Protein AF-A0A2P4Y2M2-F1 (afdb_monomer_lite)

Organism: NCBI:txid4796

Structure (mmCIF, N/CA/C/O backbone):
data_AF-A0A2P4Y2M2-F1
#
_entry.id   AF-A0A2P4Y2M2-F1
#
loop_
_atom_site.group_PDB
_atom_site.id
_atom_site.type_symbol
_atom_site.label_atom_id
_atom_site.label_alt_id
_atom_site.label_comp_id
_atom_site.label_asym_id
_atom_site.label_entity_id
_atom_site.label_seq_id
_atom_site.pdbx_PDB_ins_code
_atom_site.Cartn_x
_atom_site.Cartn_y
_atom_site.Cartn_z
_atom_site.occupancy
_atom_site.B_iso_or_equiv
_atom_site.auth_seq_id
_atom_site.auth_comp_id
_atom_site.auth_asym_id
_atom_site.auth_a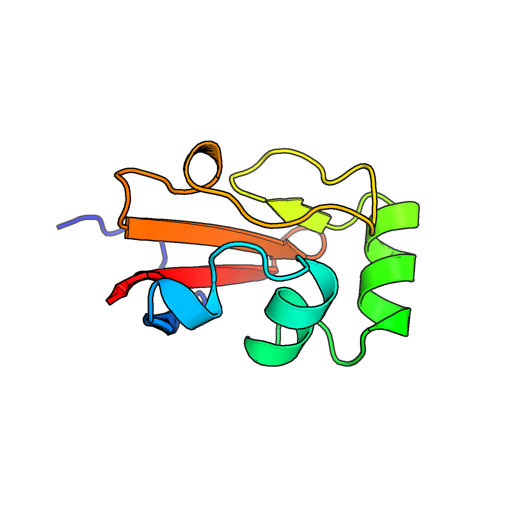tom_id
_atom_site.pdbx_PDB_model_num
ATOM 1 N N . MET A 1 1 ? 4.484 -25.620 1.274 1.00 38.97 1 MET A N 1
ATOM 2 C CA . MET A 1 1 ? 5.242 -25.005 2.388 1.00 38.97 1 MET A CA 1
ATOM 3 C C . MET A 1 1 ? 6.139 -23.912 1.807 1.00 38.97 1 MET A C 1
ATOM 5 O O . MET A 1 1 ? 7.280 -24.184 1.460 1.00 38.97 1 MET A O 1
ATOM 9 N N . LEU A 1 2 ? 5.603 -22.706 1.583 1.00 41.78 2 LEU A N 1
ATOM 10 C CA . LEU A 1 2 ? 6.336 -21.622 0.919 1.00 41.78 2 LEU A CA 1
ATOM 11 C C . LEU A 1 2 ? 7.196 -20.878 1.956 1.00 41.78 2 LEU A C 1
ATOM 13 O O . LEU A 1 2 ? 6.735 -19.962 2.628 1.00 41.78 2 LEU A O 1
ATOM 17 N N . ARG A 1 3 ? 8.442 -21.325 2.135 1.00 41.00 3 ARG A N 1
ATOM 18 C CA . ARG A 1 3 ? 9.451 -20.670 2.983 1.00 41.00 3 ARG A CA 1
ATOM 19 C C . ARG A 1 3 ? 10.182 -19.610 2.154 1.00 41.00 3 ARG A C 1
ATOM 21 O O . ARG A 1 3 ? 11.282 -19.857 1.684 1.00 41.00 3 ARG A O 1
ATOM 28 N N . MET A 1 4 ? 9.551 -18.460 1.930 1.00 44.97 4 MET A N 1
ATOM 29 C CA . MET A 1 4 ? 10.166 -17.295 1.265 1.00 44.97 4 MET A CA 1
ATOM 30 C C . MET A 1 4 ? 9.785 -15.989 1.993 1.00 44.97 4 MET A C 1
ATOM 32 O O . MET A 1 4 ? 9.407 -15.011 1.366 1.00 44.97 4 MET A O 1
ATOM 36 N N . ALA A 1 5 ? 9.832 -15.969 3.328 1.00 46.28 5 ALA A N 1
ATOM 37 C CA . ALA A 1 5 ? 9.777 -14.745 4.139 1.00 46.28 5 ALA A CA 1
ATOM 38 C C . ALA A 1 5 ? 10.189 -15.090 5.576 1.00 46.28 5 ALA A C 1
ATOM 40 O O . ALA A 1 5 ? 9.381 -15.596 6.343 1.00 46.28 5 ALA A O 1
ATOM 41 N N . GLY A 1 6 ? 11.461 -14.899 5.925 1.00 54.22 6 GLY A N 1
ATOM 42 C CA . GLY A 1 6 ? 11.968 -15.281 7.248 1.00 54.22 6 GLY A CA 1
ATOM 43 C C . GLY A 1 6 ? 11.421 -14.447 8.411 1.00 54.22 6 GLY A C 1
ATOM 44 O O . GLY A 1 6 ? 11.262 -15.012 9.477 1.00 54.22 6 GLY A O 1
ATOM 45 N N . ASP A 1 7 ? 11.088 -13.163 8.205 1.00 70.31 7 ASP A N 1
ATOM 46 C CA . ASP A 1 7 ? 10.730 -12.226 9.297 1.00 70.31 7 ASP A CA 1
ATOM 47 C C . ASP A 1 7 ? 9.787 -11.076 8.863 1.00 70.31 7 ASP A C 1
ATOM 49 O O . ASP A 1 7 ? 9.664 -10.062 9.551 1.00 70.31 7 ASP A O 1
ATOM 53 N N . ALA A 1 8 ? 9.146 -11.158 7.690 1.00 81.75 8 ALA A N 1
ATOM 54 C CA . ALA A 1 8 ? 8.254 -10.081 7.245 1.00 81.75 8 ALA A CA 1
ATOM 55 C C . ALA A 1 8 ? 6.988 -10.048 8.124 1.00 81.75 8 ALA A C 1
ATOM 57 O O . ALA A 1 8 ? 6.318 -11.082 8.220 1.00 81.75 8 ALA A O 1
ATOM 58 N N . PRO A 1 9 ? 6.619 -8.901 8.730 1.00 91.75 9 PRO A N 1
ATOM 59 C CA . PRO A 1 9 ? 5.384 -8.795 9.495 1.00 91.75 9 PRO A CA 1
ATOM 60 C C . PRO A 1 9 ? 4.185 -9.222 8.646 1.00 91.75 9 PRO A C 1
ATOM 62 O O . PRO A 1 9 ? 3.993 -8.725 7.532 1.00 91.75 9 PRO A O 1
ATOM 65 N N . MET A 1 10 ? 3.388 -10.147 9.179 1.00 94.50 10 MET A N 1
ATOM 66 C CA . MET A 1 10 ? 2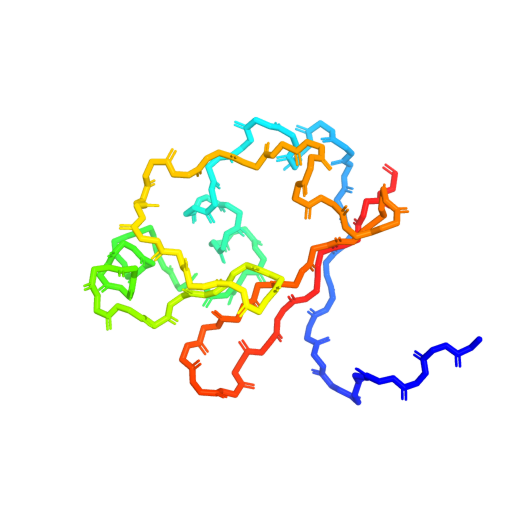.169 -10.638 8.546 1.00 94.50 10 MET A CA 1
ATOM 67 C C . MET A 1 10 ? 0.951 -10.124 9.307 1.00 94.50 10 MET A C 1
ATOM 69 O O . MET A 1 10 ? 0.870 -10.260 10.525 1.00 94.50 10 MET A O 1
ATOM 73 N N . THR A 1 11 ? -0.004 -9.555 8.579 1.00 95.62 11 THR A N 1
ATOM 74 C CA . THR A 1 11 ? -1.313 -9.158 9.106 1.00 95.62 11 THR A CA 1
ATOM 75 C C . THR A 1 11 ? -2.398 -9.939 8.380 1.00 95.62 11 THR A C 1
ATOM 77 O O . THR A 1 11 ? -2.407 -9.987 7.152 1.00 95.62 11 THR A O 1
ATOM 80 N N . VAL A 1 12 ? -3.324 -10.537 9.125 1.00 96.12 12 VAL A N 1
ATOM 81 C CA . VAL A 1 12 ? -4.495 -11.219 8.560 1.00 96.12 12 VAL A CA 1
ATOM 82 C C . VAL A 1 12 ? -5.684 -10.263 8.615 1.00 96.12 12 VAL A C 1
ATOM 84 O O . VAL A 1 12 ? -5.969 -9.707 9.674 1.00 96.12 12 VAL A O 1
ATOM 87 N N . LEU A 1 13 ? -6.355 -10.042 7.486 1.00 95.56 13 LEU A N 1
ATOM 88 C CA . LEU A 1 13 ? -7.504 -9.142 7.363 1.00 95.56 13 LEU A CA 1
ATOM 89 C C . LEU A 1 13 ? -8.623 -9.813 6.562 1.00 95.56 13 LEU A C 1
ATOM 91 O O . LEU A 1 13 ? -8.363 -10.630 5.680 1.00 95.56 13 LEU A O 1
ATOM 95 N N . SER A 1 14 ? -9.874 -9.447 6.847 1.00 95.50 14 SER A N 1
ATOM 96 C CA . SER A 1 14 ? -11.012 -9.919 6.054 1.00 95.50 14 SER A CA 1
ATOM 97 C C . SER A 1 14 ? -10.944 -9.380 4.624 1.00 95.50 14 SER A C 1
ATOM 99 O O . SER A 1 14 ? -10.392 -8.304 4.372 1.00 95.50 14 SER A O 1
ATOM 101 N N . ARG A 1 15 ? -11.579 -10.068 3.672 1.00 93.56 15 ARG A N 1
ATOM 102 C CA . ARG A 1 15 ? -11.684 -9.558 2.295 1.00 93.56 15 ARG A CA 1
ATOM 103 C C . ARG A 1 15 ? -12.283 -8.145 2.233 1.00 93.56 15 ARG A C 1
ATOM 105 O O . ARG A 1 15 ? -11.815 -7.321 1.455 1.00 93.56 15 ARG A O 1
ATOM 112 N N . THR A 1 16 ? -13.271 -7.837 3.071 1.00 92.81 16 THR A N 1
ATOM 113 C CA . THR A 1 16 ? -13.907 -6.508 3.160 1.00 92.81 16 THR A CA 1
ATOM 114 C C . THR A 1 16 ? -12.994 -5.425 3.732 1.00 92.81 16 THR A C 1
ATOM 116 O O . THR A 1 16 ? -13.135 -4.259 3.382 1.00 92.81 16 THR A O 1
ATOM 119 N N . ASP A 1 17 ? -12.027 -5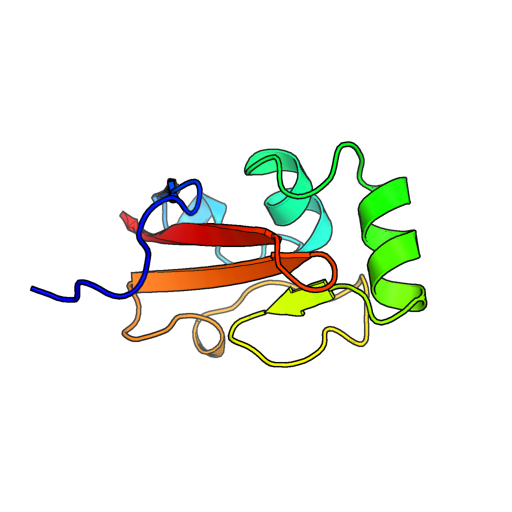.801 4.570 1.00 92.69 17 ASP A N 1
ATOM 120 C CA . ASP A 1 17 ? -11.012 -4.896 5.124 1.00 92.69 17 ASP A CA 1
ATOM 121 C C . ASP A 1 17 ? -9.884 -4.563 4.142 1.00 92.69 17 ASP A C 1
ATOM 123 O O . ASP A 1 17 ? -9.011 -3.754 4.466 1.00 92.69 17 ASP A O 1
ATOM 127 N N . ILE A 1 18 ? -9.860 -5.228 2.988 1.00 93.88 18 ILE A N 1
ATOM 128 C CA . ILE A 1 18 ? -8.810 -5.111 1.976 1.00 93.88 18 ILE A CA 1
ATOM 129 C C . ILE A 1 18 ? -9.397 -4.533 0.689 1.00 93.88 18 ILE A C 1
ATOM 131 O O . ILE A 1 18 ? -8.853 -3.584 0.130 1.00 93.88 18 ILE A O 1
ATOM 135 N N . MET A 1 19 ? -10.500 -5.103 0.207 1.00 94.94 19 MET A N 1
ATOM 136 C CA . MET A 1 19 ? -11.107 -4.723 -1.063 1.00 94.94 19 MET A CA 1
ATOM 137 C C . MET A 1 19 ? -11.635 -3.293 -1.024 1.00 94.94 19 MET A C 1
ATOM 139 O O . MET A 1 19 ? -12.256 -2.861 -0.054 1.00 94.94 19 MET A O 1
ATOM 143 N N . ASP A 1 20 ? -11.364 -2.568 -2.106 1.00 94.81 20 ASP A N 1
ATOM 144 C CA . ASP A 1 20 ? -11.671 -1.153 -2.283 1.00 94.81 20 ASP A CA 1
ATOM 145 C C . ASP A 1 20 ? -11.031 -0.234 -1.222 1.00 94.81 20 ASP A C 1
ATOM 147 O O . ASP A 1 20 ? -11.296 0.964 -1.186 1.00 94.81 20 ASP A O 1
ATOM 151 N N . GLN A 1 21 ? -10.139 -0.729 -0.362 1.00 96.25 21 GLN A N 1
ATOM 152 C CA . GLN A 1 21 ? -9.417 0.136 0.567 1.00 96.25 21 GLN A CA 1
ATOM 153 C C . GLN A 1 21 ? -8.281 0.861 -0.148 1.00 96.25 21 GLN A C 1
ATOM 155 O O . GLN A 1 21 ? -7.625 0.320 -1.041 1.00 96.25 21 GLN A O 1
ATOM 160 N N . SER A 1 22 ? -8.019 2.102 0.264 1.00 97.62 22 SER A N 1
ATOM 161 C CA . SER A 1 22 ? -6.829 2.818 -0.189 1.00 97.62 22 SER A CA 1
ATOM 162 C C . SER A 1 22 ? -5.577 2.077 0.273 1.00 97.62 22 SER A C 1
ATOM 164 O O . SER A 1 22 ? -5.467 1.709 1.446 1.00 97.62 22 SER A O 1
ATOM 166 N N . LEU A 1 23 ? -4.588 1.931 -0.612 1.00 98.00 23 LEU A N 1
ATOM 167 C CA . LEU A 1 23 ? -3.298 1.364 -0.224 1.00 98.00 23 LEU A CA 1
ATOM 168 C C . LEU A 1 23 ? -2.611 2.193 0.871 1.00 98.00 23 LEU A C 1
ATOM 170 O O . LEU A 1 23 ? -1.922 1.632 1.717 1.00 98.00 23 LEU A O 1
ATOM 174 N N . VAL A 1 24 ? -2.824 3.512 0.892 1.00 98.19 24 VAL A N 1
ATOM 175 C CA . VAL A 1 24 ? -2.295 4.398 1.940 1.00 98.19 24 VAL A CA 1
ATOM 176 C C . VAL A 1 24 ? -2.855 4.019 3.308 1.00 98.19 24 VAL A C 1
ATOM 178 O O . VAL A 1 24 ? -2.112 3.957 4.287 1.00 98.19 24 VAL A O 1
ATOM 181 N N . ASP A 1 25 ? -4.154 3.744 3.372 1.00 97.62 25 ASP A N 1
ATOM 182 C CA . ASP A 1 25 ? -4.823 3.371 4.616 1.00 97.62 25 ASP A CA 1
ATOM 183 C C . ASP A 1 25 ? -4.409 1.970 5.056 1.00 97.62 25 ASP A C 1
ATOM 185 O O . ASP A 1 25 ? -4.086 1.764 6.228 1.00 97.62 25 ASP A O 1
ATOM 189 N N . LEU A 1 26 ? -4.317 1.034 4.107 1.00 97.12 26 LEU A N 1
ATOM 190 C CA . LEU A 1 26 ? -3.827 -0.313 4.368 1.00 97.12 26 LEU A CA 1
ATOM 191 C C . LEU A 1 26 ? -2.382 -0.298 4.886 1.00 97.12 26 LEU A C 1
ATOM 193 O O . LEU A 1 26 ? -2.088 -0.954 5.879 1.00 97.12 26 LEU A O 1
ATOM 197 N N . ALA A 1 27 ? -1.494 0.495 4.278 1.00 97.12 27 ALA A N 1
ATOM 198 C CA . ALA A 1 27 ? -0.098 0.614 4.693 1.00 97.12 27 ALA A CA 1
ATOM 199 C C . ALA A 1 27 ? 0.045 1.130 6.133 1.00 97.12 27 ALA A C 1
ATOM 201 O O . ALA A 1 27 ? 0.919 0.670 6.864 1.00 97.12 27 ALA A O 1
ATOM 202 N N . VAL A 1 28 ? -0.814 2.053 6.568 1.00 97.50 28 VAL A N 1
ATOM 203 C CA . VAL A 1 28 ? -0.834 2.504 7.968 1.00 97.50 28 VAL A CA 1
ATOM 204 C C . VAL A 1 28 ? -1.415 1.424 8.882 1.00 97.50 28 VAL A C 1
ATOM 206 O O . VAL A 1 28 ? -0.832 1.136 9.924 1.00 97.50 28 VAL A O 1
ATOM 209 N N . LYS A 1 29 ? -2.522 0.783 8.479 1.00 96.12 29 LYS A N 1
ATOM 210 C CA . LYS A 1 29 ? -3.199 -0.278 9.249 1.00 96.12 29 LYS A CA 1
ATOM 211 C C . LYS A 1 29 ? -2.266 -1.446 9.580 1.00 96.12 29 LYS A C 1
ATOM 213 O O . LYS A 1 29 ? -2.324 -1.964 10.688 1.00 96.12 29 LYS A O 1
ATOM 218 N N . ILE A 1 30 ? -1.394 -1.830 8.645 1.00 95.31 30 ILE A N 1
ATOM 219 C CA . ILE A 1 30 ? -0.438 -2.942 8.811 1.00 95.31 30 ILE A CA 1
ATOM 220 C C . ILE A 1 30 ? 0.919 -2.504 9.391 1.00 95.31 30 ILE A C 1
ATOM 222 O O . ILE A 1 30 ? 1.846 -3.307 9.469 1.00 95.31 30 ILE A O 1
ATOM 226 N N . GLY A 1 31 ? 1.073 -1.225 9.753 1.00 95.31 31 GLY A N 1
ATOM 227 C CA . GLY A 1 31 ? 2.315 -0.683 10.311 1.00 95.31 31 GLY A CA 1
ATOM 228 C C . GLY A 1 31 ? 3.453 -0.490 9.301 1.00 95.31 31 GLY A C 1
ATOM 229 O O . GLY A 1 31 ? 4.591 -0.255 9.703 1.00 95.31 31 GLY A O 1
ATOM 230 N N . ALA A 1 32 ? 3.169 -0.549 7.997 1.00 95.75 32 ALA A N 1
ATOM 231 C CA . ALA A 1 32 ? 4.155 -0.306 6.944 1.00 95.75 32 ALA A CA 1
ATOM 232 C C . ALA A 1 32 ? 4.569 1.172 6.840 1.00 95.75 32 ALA A C 1
ATOM 234 O O . ALA A 1 32 ? 5.699 1.478 6.456 1.00 95.75 32 ALA A O 1
ATOM 235 N N . ALA A 1 33 ? 3.675 2.092 7.208 1.00 96.62 33 ALA A N 1
ATOM 236 C CA . ALA A 1 33 ? 3.955 3.519 7.346 1.00 96.62 33 ALA A CA 1
ATOM 237 C C . ALA A 1 33 ? 3.406 4.043 8.679 1.00 96.62 33 ALA A C 1
ATOM 239 O O . ALA A 1 33 ? 2.328 3.640 9.109 1.00 96.62 33 ALA A O 1
ATOM 240 N N . LYS A 1 34 ? 4.104 4.989 9.318 1.00 95.81 34 LYS A N 1
ATOM 241 C CA . LYS A 1 34 ? 3.679 5.585 10.597 1.00 95.81 34 LYS A CA 1
ATOM 242 C C . LYS A 1 34 ? 2.492 6.533 10.431 1.00 95.81 34 LYS A C 1
ATOM 244 O O . LYS A 1 34 ? 1.799 6.827 11.398 1.00 95.81 34 LYS A O 1
ATOM 249 N N . SER A 1 35 ? 2.273 7.060 9.225 1.00 98.19 35 SER A N 1
ATOM 250 C CA . SER A 1 35 ? 1.141 7.941 8.920 1.00 98.19 35 SER A CA 1
ATOM 251 C C . SER A 1 35 ? 0.758 7.925 7.439 1.00 98.19 35 SER A C 1
ATOM 253 O O . SER A 1 35 ? 1.558 7.570 6.569 1.00 98.19 35 SER A O 1
ATOM 255 N N . LYS A 1 36 ? -0.457 8.403 7.134 1.00 98.25 36 LYS A N 1
ATOM 256 C CA . LYS A 1 36 ? -0.930 8.566 5.749 1.00 98.25 36 LYS A CA 1
ATOM 257 C C . LYS A 1 36 ? -0.048 9.544 4.963 1.00 98.25 36 LYS A C 1
ATOM 259 O O . LYS A 1 36 ? 0.273 9.292 3.805 1.00 98.25 36 LYS A O 1
ATOM 264 N N . ALA A 1 37 ? 0.371 10.645 5.593 1.00 98.38 37 ALA A N 1
ATOM 265 C CA . ALA A 1 37 ? 1.234 11.651 4.972 1.00 98.38 37 ALA A CA 1
ATOM 266 C C . ALA A 1 37 ? 2.617 11.081 4.619 1.00 98.38 37 ALA A C 1
ATOM 268 O O . ALA A 1 37 ? 3.128 11.327 3.525 1.00 98.38 37 ALA A O 1
ATOM 269 N N . GLU A 1 38 ? 3.195 10.267 5.508 1.00 97.50 38 GLU A N 1
ATOM 270 C CA . GLU A 1 38 ? 4.448 9.561 5.239 1.00 97.50 38 GLU A CA 1
ATOM 271 C C . GLU A 1 38 ? 4.307 8.604 4.051 1.00 97.50 38 GLU A C 1
ATOM 273 O O . GLU A 1 38 ? 5.126 8.657 3.134 1.00 97.50 38 GLU A O 1
ATOM 278 N N . CYS A 1 39 ? 3.254 7.780 4.030 1.00 97.88 39 CYS A N 1
ATOM 279 C CA . CYS A 1 39 ? 3.006 6.845 2.936 1.00 97.88 39 CYS A CA 1
ATOM 280 C C . CYS A 1 39 ? 2.889 7.571 1.585 1.00 97.88 39 CYS A C 1
ATOM 282 O O . CYS A 1 39 ? 3.582 7.220 0.633 1.00 97.88 39 CYS A O 1
ATOM 284 N N . ARG A 1 40 ? 2.109 8.657 1.510 1.00 98.19 40 ARG A N 1
ATOM 285 C CA . ARG A 1 40 ? 1.974 9.470 0.286 1.00 98.19 40 ARG A CA 1
ATOM 286 C C . ARG A 1 40 ? 3.302 10.069 -0.174 1.00 98.19 40 ARG A C 1
ATOM 288 O O . ARG A 1 40 ? 3.594 10.075 -1.368 1.00 98.19 40 ARG A O 1
ATOM 295 N N . ARG A 1 41 ? 4.129 10.558 0.757 1.00 97.94 41 ARG A N 1
ATOM 296 C CA . ARG A 1 41 ? 5.476 11.060 0.440 1.00 97.94 41 ARG A CA 1
ATOM 297 C C . ARG A 1 41 ? 6.357 9.948 -0.129 1.00 97.94 41 ARG A C 1
ATOM 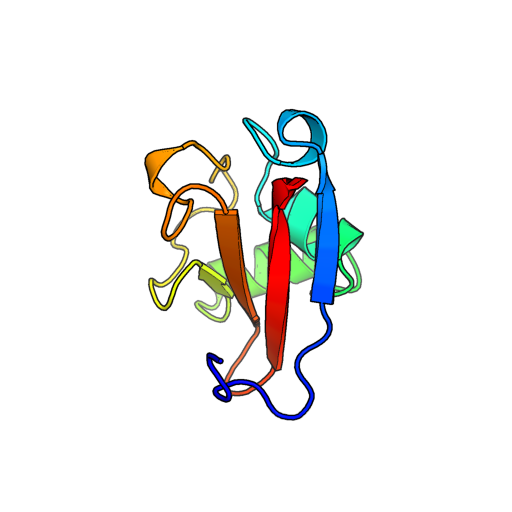299 O O . ARG A 1 41 ? 7.084 10.188 -1.088 1.00 97.94 41 ARG A O 1
ATOM 306 N N . LEU A 1 42 ? 6.284 8.745 0.440 1.00 97.38 42 LEU A N 1
ATOM 307 C CA . LEU A 1 42 ? 7.018 7.581 -0.055 1.00 97.38 42 LEU A CA 1
ATOM 308 C C . LEU A 1 42 ? 6.545 7.170 -1.452 1.00 97.38 42 LEU A C 1
ATOM 310 O O . LEU A 1 42 ? 7.394 6.898 -2.292 1.00 97.38 42 LEU A O 1
ATOM 314 N N . ILE A 1 43 ? 5.236 7.186 -1.726 1.00 97.94 43 ILE A N 1
ATOM 315 C CA . ILE A 1 43 ? 4.679 6.917 -3.064 1.00 97.94 43 ILE A CA 1
ATOM 316 C C . ILE A 1 43 ? 5.241 7.920 -4.075 1.00 97.94 43 ILE A C 1
ATOM 318 O O . ILE A 1 43 ? 5.860 7.520 -5.056 1.00 97.94 43 ILE A O 1
ATOM 322 N N . LYS A 1 44 ? 5.149 9.226 -3.782 1.00 97.31 44 LYS A N 1
ATOM 323 C CA . LYS A 1 44 ? 5.715 10.286 -4.639 1.00 97.31 44 LYS A CA 1
ATOM 324 C C . LYS A 1 44 ? 7.222 10.124 -4.865 1.00 97.31 44 LYS A C 1
ATOM 326 O O . LYS A 1 44 ? 7.717 10.401 -5.950 1.00 97.31 44 LYS A O 1
ATOM 331 N N . GLY A 1 45 ? 7.948 9.654 -3.850 1.00 97.06 45 GLY A N 1
ATOM 332 C CA . GLY A 1 45 ? 9.376 9.343 -3.935 1.00 97.06 45 GLY A CA 1
ATOM 333 C C . GLY A 1 45 ? 9.707 7.989 -4.574 1.00 97.06 45 GLY A C 1
ATOM 334 O O . GLY A 1 45 ? 10.878 7.633 -4.642 1.00 97.06 45 GLY A O 1
ATOM 335 N N . GLY A 1 46 ? 8.716 7.205 -5.011 1.00 96.94 46 GLY A N 1
ATOM 336 C CA . GLY A 1 46 ? 8.925 5.882 -5.603 1.00 96.94 46 GLY A CA 1
ATOM 337 C C . GLY A 1 46 ? 9.343 4.776 -4.635 1.00 96.94 46 GLY A C 1
ATOM 338 O O . GLY A 1 46 ? 9.884 3.758 -5.061 1.00 96.94 46 GLY A O 1
ATOM 339 N N . GLY A 1 47 ? 9.129 4.983 -3.339 1.00 96.94 47 GLY A N 1
ATOM 340 C CA . GLY A 1 47 ? 9.521 4.076 -2.268 1.00 96.94 47 GLY A CA 1
ATOM 341 C C . GLY A 1 47 ? 8.447 3.074 -1.851 1.00 96.94 47 GLY A C 1
ATOM 342 O O . GLY A 1 47 ? 8.639 2.427 -0.828 1.00 96.94 47 GLY A O 1
ATOM 343 N N . VAL A 1 48 ? 7.329 2.955 -2.570 1.00 98.00 48 VAL A N 1
ATOM 344 C CA . VAL A 1 48 ? 6.239 2.021 -2.240 1.00 98.00 48 VAL A CA 1
ATOM 345 C C . VAL A 1 48 ? 6.001 1.072 -3.401 1.00 98.00 48 VAL A C 1
ATOM 347 O O . VAL A 1 48 ? 5.933 1.500 -4.552 1.00 98.00 48 VAL A O 1
ATOM 350 N N . TYR A 1 49 ? 5.871 -0.212 -3.084 1.00 97.75 49 TYR A N 1
ATOM 351 C CA . TYR A 1 49 ? 5.576 -1.262 -4.046 1.00 97.75 49 TYR A CA 1
ATOM 352 C C . TYR A 1 49 ? 4.444 -2.145 -3.527 1.00 97.75 49 TYR A C 1
ATOM 354 O O . TYR A 1 49 ? 4.377 -2.429 -2.329 1.00 97.75 49 TYR A O 1
ATOM 362 N N . LEU A 1 50 ? 3.604 -2.614 -4.442 1.00 97.44 50 LEU A N 1
ATOM 363 C CA . LEU A 1 50 ? 2.576 -3.619 -4.212 1.00 97.44 50 LEU A CA 1
ATOM 364 C C . LEU A 1 50 ? 2.879 -4.799 -5.136 1.00 97.44 50 LEU A C 1
ATOM 366 O O . LEU A 1 50 ? 3.019 -4.610 -6.337 1.00 97.44 50 LEU A O 1
ATOM 370 N N . ASN A 1 51 ? 3.053 -5.997 -4.582 1.00 95.31 51 ASN A N 1
ATOM 371 C CA . ASN A 1 51 ? 3.428 -7.208 -5.324 1.00 95.31 51 ASN A CA 1
ATOM 372 C C . ASN A 1 51 ? 4.623 -7.013 -6.266 1.00 95.31 51 ASN A C 1
ATOM 374 O O . ASN A 1 51 ? 4.636 -7.481 -7.399 1.00 95.31 51 ASN A O 1
ATOM 378 N N . ASN A 1 52 ? 5.650 -6.322 -5.769 1.00 92.56 52 ASN A N 1
ATOM 379 C CA . ASN A 1 52 ? 6.875 -6.002 -6.502 1.00 92.56 52 ASN A CA 1
ATOM 380 C C . ASN A 1 52 ? 6.706 -4.998 -7.666 1.00 92.56 52 ASN A C 1
ATOM 382 O O . ASN A 1 52 ? 7.706 -4.629 -8.280 1.00 92.56 52 ASN A O 1
ATOM 386 N N . GLU A 1 53 ? 5.502 -4.472 -7.897 1.00 95.75 53 GLU A N 1
ATOM 387 C CA . GLU A 1 53 ? 5.239 -3.357 -8.810 1.00 95.75 53 GLU A CA 1
ATOM 388 C C . GLU A 1 53 ? 5.293 -2.027 -8.062 1.00 95.75 53 GLU A C 1
ATOM 390 O O . GLU A 1 53 ? 4.809 -1.908 -6.934 1.00 95.75 53 GLU A O 1
ATOM 395 N N . ARG A 1 54 ? 5.915 -1.013 -8.667 1.00 97.25 54 ARG A N 1
ATOM 396 C CA . ARG A 1 54 ? 6.014 0.320 -8.068 1.00 97.25 54 ARG A CA 1
ATOM 397 C C . ARG A 1 54 ? 4.642 0.989 -8.075 1.00 97.25 54 ARG A C 1
ATOM 399 O O . ARG A 1 54 ? 3.949 0.998 -9.085 1.00 97.25 54 ARG A O 1
ATOM 406 N N . VAL A 1 55 ? 4.265 1.575 -6.945 1.00 97.81 55 VAL A N 1
ATOM 407 C CA . VAL A 1 55 ? 3.012 2.323 -6.820 1.00 97.81 55 VAL A CA 1
ATOM 408 C C . VAL A 1 55 ? 3.249 3.749 -7.292 1.00 97.81 55 VAL A C 1
ATOM 410 O O . VAL A 1 55 ? 4.013 4.488 -6.676 1.00 97.81 55 VAL A O 1
ATOM 413 N N . GLU A 1 56 ? 2.575 4.137 -8.371 1.00 96.69 56 GLU A N 1
ATOM 414 C CA . GLU A 1 56 ? 2.740 5.458 -8.995 1.00 96.69 56 GLU A CA 1
ATOM 415 C C . GLU A 1 56 ? 1.746 6.510 -8.464 1.00 96.69 56 GLU A C 1
ATOM 417 O O . GLU A 1 56 ? 1.966 7.709 -8.619 1.00 96.69 56 GLU A O 1
ATOM 422 N N . SER A 1 57 ? 0.653 6.086 -7.819 1.00 97.25 57 SER A N 1
ATOM 423 C CA . SER A 1 57 ? -0.418 6.980 -7.359 1.00 97.25 57 SER A CA 1
ATOM 424 C C . SER A 1 57 ? -0.904 6.631 -5.954 1.00 97.25 57 SER A C 1
ATOM 426 O O . SER A 1 57 ? -1.156 5.468 -5.640 1.00 97.25 57 SER A O 1
ATOM 428 N N . ASP A 1 58 ? -1.093 7.651 -5.112 1.00 95.81 58 ASP A N 1
ATOM 429 C CA . ASP A 1 58 ? -1.691 7.508 -3.780 1.00 95.81 58 ASP A CA 1
ATOM 430 C C . ASP A 1 58 ? -3.218 7.340 -3.815 1.00 95.81 58 ASP A C 1
ATOM 432 O O . ASP A 1 58 ? -3.835 7.070 -2.783 1.00 95.81 58 ASP A O 1
ATOM 436 N N . ALA A 1 59 ? -3.816 7.431 -5.006 1.00 97.00 59 ALA A N 1
ATOM 437 C CA . ALA A 1 59 ? -5.208 7.082 -5.261 1.00 97.00 59 ALA A CA 1
ATOM 438 C C . ALA A 1 59 ? -5.424 5.574 -5.491 1.00 97.00 59 ALA A C 1
ATOM 440 O O . ALA A 1 59 ? -6.565 5.166 -5.705 1.00 97.00 59 ALA A O 1
ATOM 441 N N . LEU A 1 60 ? -4.370 4.742 -5.455 1.00 97.81 60 LEU A N 1
ATOM 442 C CA . LEU A 1 60 ? -4.506 3.295 -5.632 1.00 97.81 60 LEU A CA 1
ATOM 443 C C . LEU A 1 60 ? -5.457 2.714 -4.578 1.00 97.81 60 LEU A C 1
ATOM 445 O O . LEU A 1 60 ? -5.233 2.838 -3.368 1.00 97.81 60 LEU A O 1
ATOM 449 N N . ARG A 1 61 ? -6.504 2.049 -5.067 1.00 97.56 61 ARG A N 1
ATOM 450 C CA . ARG A 1 61 ? -7.430 1.241 -4.273 1.00 97.56 61 ARG A CA 1
ATOM 451 C C . ARG A 1 61 ? -7.174 -0.224 -4.579 1.00 97.56 61 ARG A C 1
ATOM 453 O O . ARG A 1 61 ? -7.007 -0.590 -5.741 1.00 97.56 61 ARG A O 1
ATOM 460 N N . VAL A 1 62 ? -7.115 -1.039 -3.534 1.00 96.56 62 VAL A N 1
ATOM 461 C CA . VAL A 1 62 ? -6.837 -2.466 -3.666 1.00 96.56 62 VAL A CA 1
ATOM 462 C C . VAL A 1 62 ? -8.053 -3.165 -4.262 1.00 96.56 62 VAL A C 1
ATOM 464 O O . VAL A 1 62 ? -9.179 -2.988 -3.802 1.00 96.56 62 VAL A O 1
ATOM 467 N N . ASN A 1 63 ? -7.829 -3.985 -5.277 1.00 95.50 63 ASN A N 1
ATOM 468 C CA . ASN A 1 63 ? -8.859 -4.777 -5.934 1.00 95.50 63 ASN A CA 1
ATOM 469 C C . ASN A 1 63 ? -8.426 -6.250 -6.043 1.00 95.50 63 ASN A C 1
ATOM 471 O O . ASN A 1 63 ? -7.340 -6.633 -5.604 1.00 95.50 63 ASN A O 1
ATOM 475 N N . ALA A 1 64 ? -9.283 -7.085 -6.634 1.00 93.50 64 ALA A N 1
ATOM 476 C CA . ALA A 1 64 ? -9.019 -8.516 -6.760 1.00 93.50 64 ALA A CA 1
ATOM 477 C C . ALA A 1 64 ? -7.775 -8.835 -7.610 1.00 93.50 64 ALA A C 1
ATOM 479 O O . ALA A 1 64 ? -7.050 -9.757 -7.264 1.00 93.50 64 ALA A O 1
ATOM 480 N N . SER A 1 65 ? -7.464 -8.054 -8.655 1.00 93.88 65 SER A N 1
ATOM 481 C CA . SER A 1 65 ? -6.261 -8.289 -9.471 1.00 93.88 65 SER A CA 1
ATOM 482 C C . SER A 1 65 ? -4.967 -7.949 -8.734 1.00 93.88 65 SER A C 1
ATOM 484 O O . SER A 1 65 ? -3.886 -8.296 -9.198 1.00 93.88 65 SER A O 1
ATOM 486 N N . ASN A 1 66 ? -5.052 -7.266 -7.590 1.00 94.31 66 ASN A N 1
ATOM 487 C CA . ASN A 1 66 ? -3.909 -7.099 -6.709 1.00 94.31 66 ASN A CA 1
ATOM 488 C C . ASN A 1 66 ? -3.675 -8.320 -5.816 1.00 94.31 66 ASN A C 1
ATOM 490 O O . ASN A 1 66 ? -2.618 -8.389 -5.214 1.00 94.31 66 ASN A O 1
ATOM 494 N N . LEU A 1 67 ? -4.601 -9.268 -5.673 1.00 93.44 67 LEU A N 1
ATOM 495 C CA . LEU A 1 67 ? -4.368 -10.438 -4.828 1.00 93.44 67 LEU A CA 1
ATOM 496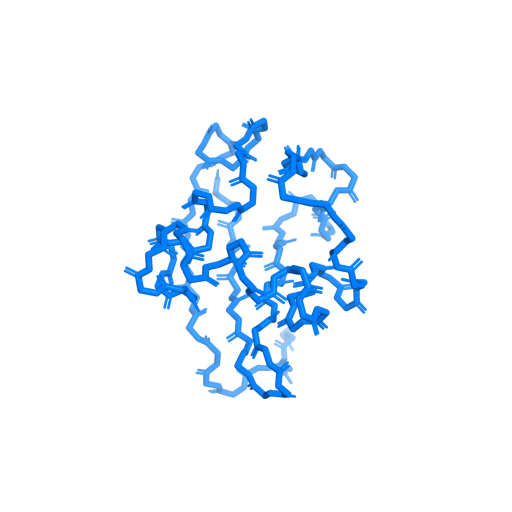 C C . LEU A 1 67 ? -3.530 -11.480 -5.571 1.00 93.44 67 LEU A C 1
ATOM 498 O O . LEU A 1 67 ? -3.878 -11.908 -6.667 1.00 93.44 67 LEU A O 1
ATOM 502 N N . LEU A 1 68 ? -2.446 -11.932 -4.945 1.00 93.06 68 LEU A N 1
ATOM 503 C CA . LEU A 1 68 ? -1.721 -13.117 -5.394 1.00 93.06 68 LEU A CA 1
ATOM 504 C C . LEU A 1 68 ? -2.472 -14.354 -4.883 1.00 93.06 68 LEU A C 1
ATOM 506 O O . LEU A 1 68 ? -2.772 -14.451 -3.687 1.00 93.06 68 LEU A O 1
ATOM 510 N N . ASP A 1 69 ? -2.801 -15.268 -5.798 1.00 90.44 69 ASP A N 1
ATOM 511 C CA . ASP A 1 69 ? -3.594 -16.483 -5.552 1.00 90.44 69 ASP A CA 1
ATOM 512 C C . ASP A 1 69 ? -4.902 -16.232 -4.774 1.00 90.44 69 ASP A C 1
ATOM 514 O O . ASP A 1 69 ? -5.295 -17.047 -3.936 1.00 90.44 69 ASP A O 1
ATOM 518 N N . ASP A 1 70 ? -5.541 -15.073 -4.994 1.00 89.38 70 ASP A N 1
ATOM 519 C CA . ASP A 1 70 ? -6.736 -14.596 -4.273 1.00 89.38 70 ASP A CA 1
ATOM 520 C C . ASP A 1 70 ? -6.584 -14.510 -2.739 1.00 89.38 70 ASP A C 1
ATOM 522 O O . ASP A 1 70 ? -7.571 -14.391 -2.009 1.00 89.38 70 ASP A O 1
ATOM 526 N N . LYS A 1 71 ? -5.349 -14.559 -2.224 1.00 92.69 71 LYS A N 1
ATOM 527 C CA . LYS A 1 71 ? -5.082 -14.791 -0.795 1.00 92.69 71 LYS A CA 1
ATOM 528 C C . LYS A 1 71 ? -4.145 -13.798 -0.147 1.00 92.69 71 LYS A C 1
ATOM 530 O O . LYS A 1 71 ? -4.234 -13.624 1.064 1.00 92.69 71 LYS A O 1
ATOM 535 N N . VAL A 1 72 ? -3.217 -13.193 -0.882 1.00 95.19 72 VAL A N 1
ATOM 536 C CA . VAL A 1 72 ? -2.152 -12.401 -0.254 1.00 95.19 72 VAL A CA 1
ATOM 537 C C . VAL A 1 72 ? -1.780 -11.153 -1.046 1.00 95.19 72 VAL A C 1
ATOM 539 O O . VAL A 1 72 ? -1.834 -11.130 -2.272 1.00 95.19 72 VAL A O 1
ATOM 542 N N . LEU A 1 73 ? -1.363 -10.119 -0.318 1.00 95.75 73 LEU A N 1
ATOM 543 C CA . LEU A 1 73 ? -0.701 -8.922 -0.829 1.00 95.75 73 LEU A CA 1
ATOM 544 C C . LEU A 1 73 ? 0.687 -8.817 -0.211 1.00 95.75 73 LEU A C 1
ATOM 546 O O . LEU A 1 73 ? 0.867 -9.097 0.978 1.00 95.75 73 LEU A O 1
ATOM 550 N N . VAL A 1 74 ? 1.645 -8.323 -0.988 1.00 95.88 74 VAL A N 1
ATOM 551 C CA . VAL A 1 74 ? 2.963 -7.945 -0.475 1.00 95.88 74 VAL A CA 1
ATOM 552 C C . VAL A 1 74 ? 3.148 -6.447 -0.653 1.00 95.88 74 VAL A C 1
ATOM 554 O O . VAL A 1 74 ? 3.267 -5.957 -1.774 1.00 95.88 74 VAL A O 1
ATOM 557 N N . VAL A 1 75 ? 3.198 -5.713 0.456 1.00 96.88 75 VAL A N 1
ATOM 558 C CA . VAL A 1 75 ? 3.505 -4.279 0.466 1.00 96.88 75 VAL A CA 1
ATOM 559 C C . VAL A 1 75 ? 4.972 -4.112 0.828 1.00 96.88 75 VAL A C 1
ATOM 561 O O . VAL A 1 75 ? 5.409 -4.567 1.883 1.00 96.88 75 VAL A O 1
ATOM 564 N N . ARG A 1 76 ? 5.748 -3.441 -0.023 1.00 96.44 76 ARG A N 1
ATOM 565 C CA . ARG A 1 76 ? 7.144 -3.102 0.273 1.00 96.44 76 ARG A CA 1
ATOM 566 C C . ARG A 1 76 ? 7.316 -1.600 0.394 1.00 96.44 76 ARG A C 1
ATOM 568 O O . ARG A 1 76 ? 6.929 -0.850 -0.499 1.00 96.44 76 ARG A O 1
ATOM 575 N N . ILE A 1 77 ? 7.971 -1.185 1.471 1.00 94.75 77 ILE A N 1
ATOM 576 C CA . ILE A 1 77 ? 8.367 0.197 1.723 1.00 94.75 77 ILE A CA 1
ATOM 577 C C . ILE A 1 77 ? 9.897 0.296 1.711 1.00 94.75 77 ILE A C 1
ATOM 579 O O . ILE A 1 77 ? 10.607 -0.439 2.401 1.00 94.75 77 ILE A O 1
ATOM 583 N N . GLY A 1 78 ? 10.429 1.217 0.912 1.00 88.81 78 GLY A N 1
ATOM 584 C CA . GLY A 1 78 ? 11.864 1.375 0.700 1.00 88.81 78 GLY A CA 1
ATOM 585 C C . GLY A 1 78 ? 12.509 0.124 0.090 1.00 88.81 78 GLY A C 1
ATOM 586 O O . GLY A 1 78 ? 11.909 -0.585 -0.715 1.00 88.81 78 GLY A O 1
ATOM 587 N N . ARG A 1 79 ? 13.768 -0.144 0.459 1.00 83.75 79 ARG A N 1
ATOM 588 C CA . ARG A 1 79 ? 14.582 -1.199 -0.175 1.00 83.75 79 ARG A CA 1
ATOM 589 C C . ARG A 1 79 ? 14.346 -2.604 0.392 1.00 83.75 79 ARG A C 1
ATOM 591 O O . ARG A 1 79 ? 14.574 -3.571 -0.328 1.00 83.75 79 ARG A O 1
ATOM 598 N N . ARG A 1 80 ? 13.976 -2.738 1.674 1.00 83.00 80 ARG A N 1
ATOM 599 C CA . ARG A 1 80 ? 13.986 -4.038 2.383 1.00 83.00 80 ARG A CA 1
ATOM 600 C C . ARG A 1 80 ? 12.810 -4.295 3.333 1.00 83.00 80 ARG A C 1
ATOM 602 O O . ARG A 1 80 ? 12.760 -5.378 3.903 1.00 83.00 80 ARG A O 1
ATOM 609 N N . ASN A 1 81 ? 11.866 -3.365 3.491 1.00 93.38 81 ASN A N 1
ATOM 610 C CA . ASN A 1 81 ? 10.775 -3.550 4.452 1.00 93.38 81 ASN A CA 1
ATOM 611 C C . ASN A 1 81 ? 9.557 -4.130 3.736 1.00 93.38 81 ASN A C 1
ATOM 613 O O . ASN A 1 81 ? 8.808 -3.390 3.100 1.00 93.38 81 ASN A O 1
ATOM 617 N N . ASN A 1 82 ? 9.402 -5.450 3.807 1.00 94.88 82 ASN A N 1
ATOM 618 C CA . ASN A 1 82 ? 8.251 -6.161 3.257 1.00 94.88 82 ASN A CA 1
ATOM 619 C C . ASN A 1 82 ? 7.227 -6.432 4.359 1.00 94.88 82 ASN A C 1
ATOM 621 O O . ASN A 1 82 ? 7.597 -6.826 5.462 1.00 94.88 82 ASN A O 1
ATOM 625 N N . PHE A 1 83 ? 5.956 -6.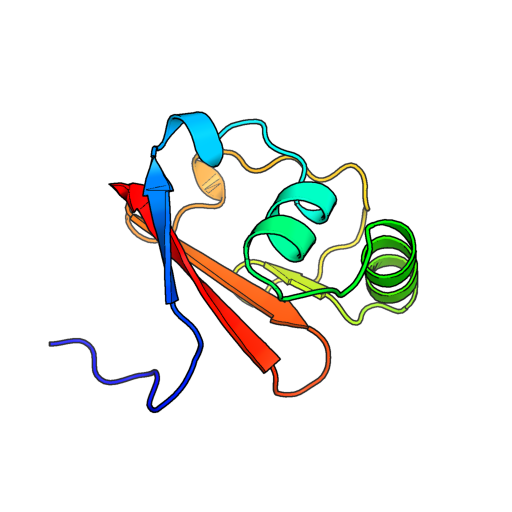272 4.018 1.00 96.44 83 PHE A N 1
ATOM 626 C CA . PHE A 1 83 ? 4.799 -6.539 4.859 1.00 96.44 83 PHE A CA 1
ATOM 627 C C . PHE A 1 83 ? 3.850 -7.436 4.076 1.00 96.44 83 PHE A C 1
ATOM 629 O O . PHE A 1 83 ? 3.600 -7.196 2.891 1.00 96.44 83 PHE A O 1
ATOM 636 N N . ILE A 1 84 ? 3.337 -8.471 4.728 1.00 96.00 84 ILE A N 1
ATOM 637 C CA . ILE A 1 84 ? 2.432 -9.438 4.113 1.00 96.00 84 ILE A CA 1
ATOM 638 C C . ILE A 1 84 ? 1.033 -9.197 4.663 1.00 96.00 84 ILE A C 1
ATOM 640 O O . ILE A 1 84 ? 0.838 -9.133 5.876 1.00 96.00 84 ILE A O 1
ATOM 644 N N . VAL A 1 85 ? 0.054 -9.089 3.770 1.00 96.38 85 VAL A N 1
ATOM 645 C CA . VAL A 1 85 ? -1.363 -9.061 4.139 1.00 96.38 85 VAL A CA 1
ATOM 646 C C . VAL A 1 85 ? -2.006 -10.330 3.619 1.00 96.38 85 VAL A C 1
ATOM 648 O O . VAL A 1 85 ? -1.989 -10.564 2.415 1.00 96.38 85 VAL A O 1
ATOM 651 N N . GLN A 1 86 ? -2.553 -11.149 4.511 1.00 95.25 86 GLN A N 1
ATOM 652 C CA . GLN A 1 86 ? -3.293 -12.351 4.149 1.00 95.25 86 GLN A CA 1
ATOM 653 C C . GLN A 1 86 ? -4.796 -12.094 4.266 1.00 95.25 86 GLN A C 1
ATOM 655 O O . GLN A 1 86 ? -5.262 -11.559 5.270 1.00 95.25 86 GLN A O 1
ATOM 660 N N . VAL A 1 87 ? -5.540 -12.490 3.237 1.00 94.00 87 VAL A N 1
ATOM 661 C CA . VAL A 1 87 ? -7.001 -12.521 3.225 1.00 94.00 87 VAL A CA 1
ATOM 662 C C . VAL A 1 87 ? -7.469 -13.743 4.016 1.00 94.00 87 VAL A C 1
ATOM 664 O O . VAL A 1 87 ? -6.997 -14.857 3.761 1.00 94.00 87 VAL A O 1
ATOM 667 N N . GLN A 1 88 ? -8.400 -13.532 4.944 1.00 89.44 88 GLN A N 1
ATOM 668 C CA . GLN A 1 88 ? -9.211 -14.587 5.565 1.00 89.44 88 GLN A CA 1
ATOM 669 C C . GLN A 1 88 ? -10.662 -14.536 5.090 1.00 89.44 88 GLN A C 1
ATOM 671 O O . GLN A 1 88 ? -11.152 -13.417 4.783 1.00 89.44 88 GLN A O 1
#

InterPro domains:
  IPR002942 RNA-binding S4 domain [SM00363] (22-83)
  IPR024088 Tyrosine-tRNA ligase, bacterial-type [PTHR11766] (4-87)
  IPR036986 RNA-binding S4 domain superfamily [G3DSA:3.10.290.10] (1-88)
  IPR054608 Tyrosine--tRNA ligase SYY-like, C-terminal domain [PF22421] (7-85)

pLDDT: mean 91.46, std 13.39, range [38.97, 98.38]

Radius of gyration: 11.97 Å; chains: 1; bounding box: 28×37×20 Å

Secondary structure (DSSP, 8-state):
-----SS--EEEE-GGGTTT-BHHHHHHHTTSSSSHHHHHHHHHTT-EEETTEE---TT-B--GGGSBTTTEEEEEETTTEEEEEEE-

Foldseek 3Di:
DDPDDPDAAEDEDAPVRQAQAQPLVVCCVSVVDVHSVRVQVQLCVQFKDKPNHTRNDSRDGGHQVSDDVSFWIWIGGHDDHIHIYTHD

Sequence (88 aa):
MLRMAGDAPMTVLSRTDIMDQSLVDLAVKIGAAKSKAECRRLIKGGGVYLNNERVESDALRVNASNLLDDKVLVVRIGRRNNFIVQVQ